Protein AF-A0AAJ5YSL4-F1 (afdb_monomer_lite)

Structure (mmCIF, N/CA/C/O backbone):
data_AF-A0AAJ5YSL4-F1
#
_entry.id   AF-A0AAJ5YSL4-F1
#
loop_
_atom_site.group_PDB
_atom_site.id
_atom_site.type_symbol
_atom_site.label_atom_id
_atom_site.label_alt_id
_atom_site.label_comp_id
_atom_site.label_asym_id
_atom_site.label_entity_id
_atom_site.label_seq_id
_atom_site.pdbx_PDB_ins_code
_atom_site.Cartn_x
_atom_site.Cartn_y
_atom_site.Cartn_z
_atom_site.occupancy
_atom_site.B_iso_or_equiv
_atom_site.auth_seq_id
_atom_site.auth_comp_id
_atom_site.auth_asym_id
_atom_site.auth_atom_id
_atom_site.pdbx_PDB_model_num
ATOM 1 N N . MET A 1 1 ? 0.938 30.109 5.049 1.00 45.69 1 MET A N 1
ATOM 2 C CA . MET A 1 1 ? 2.139 29.250 4.989 1.00 45.69 1 MET A CA 1
ATOM 3 C C . MET A 1 1 ? 1.711 27.927 4.391 1.00 45.69 1 MET A C 1
ATOM 5 O O . MET A 1 1 ? 0.760 27.352 4.906 1.00 45.69 1 MET A O 1
ATOM 9 N N . ALA A 1 2 ? 2.327 27.477 3.296 1.00 56.28 2 ALA A N 1
ATOM 10 C CA . ALA A 1 2 ? 2.166 26.084 2.891 1.00 56.28 2 ALA A CA 1
ATOM 11 C C . ALA A 1 2 ? 2.696 25.223 4.044 1.00 56.28 2 ALA A C 1
ATOM 13 O O . ALA A 1 2 ? 3.773 25.523 4.562 1.00 56.28 2 ALA A O 1
ATOM 14 N N . LEU A 1 3 ? 1.935 24.225 4.509 1.00 62.28 3 LEU A N 1
ATOM 15 C CA . LEU A 1 3 ? 2.536 23.241 5.414 1.00 62.28 3 LEU A CA 1
ATOM 16 C C . LEU A 1 3 ? 3.686 22.589 4.620 1.00 62.28 3 LEU A C 1
ATOM 18 O O . LEU A 1 3 ? 3.579 22.443 3.404 1.00 62.28 3 LEU A O 1
ATOM 22 N N . ASN A 1 4 ? 4.809 22.284 5.263 1.00 80.25 4 ASN A N 1
ATOM 23 C CA . ASN A 1 4 ? 5.924 21.584 4.608 1.00 80.25 4 ASN A CA 1
ATOM 24 C C . ASN A 1 4 ? 5.789 20.059 4.745 1.00 80.25 4 ASN A C 1
ATOM 26 O O . ASN A 1 4 ? 6.606 19.312 4.219 1.00 80.25 4 ASN A O 1
ATOM 30 N N . GLU A 1 5 ? 4.749 19.600 5.443 1.00 88.12 5 GLU A N 1
ATOM 31 C CA . GLU A 1 5 ? 4.553 18.215 5.855 1.00 88.12 5 GLU A CA 1
ATOM 32 C C . GLU A 1 5 ? 3.059 17.848 5.838 1.00 88.12 5 GLU A C 1
ATOM 34 O O . GLU A 1 5 ? 2.206 18.742 5.924 1.00 88.12 5 GLU A O 1
ATOM 39 N N . PRO A 1 6 ? 2.722 16.548 5.731 1.00 92.56 6 PRO A N 1
ATOM 40 C CA . PRO A 1 6 ? 1.350 16.069 5.843 1.00 92.56 6 PRO A CA 1
ATOM 41 C C . PRO A 1 6 ? 0.668 16.538 7.137 1.00 92.56 6 PRO A C 1
ATOM 43 O O . PRO A 1 6 ? 1.273 16.469 8.206 1.00 92.56 6 PRO A O 1
ATOM 46 N N . PRO A 1 7 ? -0.616 16.937 7.090 1.00 92.44 7 PRO A N 1
ATOM 47 C CA . PRO A 1 7 ? -1.281 17.596 8.217 1.00 92.44 7 PRO A CA 1
ATOM 48 C C . PRO A 1 7 ? -1.489 16.694 9.443 1.00 92.44 7 PRO A C 1
ATOM 50 O O . PRO A 1 7 ? -1.683 17.207 10.539 1.00 92.44 7 PRO A O 1
ATOM 53 N N . LEU A 1 8 ? -1.466 15.368 9.264 1.00 96.06 8 LEU A N 1
ATOM 54 C CA . LEU A 1 8 ? -1.629 14.376 10.335 1.00 96.06 8 LEU A CA 1
ATOM 55 C C . LEU A 1 8 ? -0.359 13.529 10.555 1.00 96.06 8 LEU A C 1
ATOM 57 O O . LEU A 1 8 ? -0.417 12.494 11.214 1.00 96.06 8 LEU A O 1
ATOM 61 N N . GLY A 1 9 ? 0.781 13.943 9.992 1.00 95.25 9 GLY A N 1
ATOM 62 C CA . GLY A 1 9 ? 2.037 13.197 10.067 1.00 95.25 9 GLY A CA 1
ATOM 63 C C . GLY A 1 9 ? 2.053 11.924 9.212 1.00 95.25 9 GLY A C 1
ATOM 64 O O . GLY A 1 9 ? 1.485 11.878 8.118 1.00 95.25 9 GLY A O 1
ATOM 65 N N . THR A 1 10 ? 2.756 10.897 9.693 1.00 96.44 10 THR A N 1
ATOM 66 C CA . THR A 1 10 ? 2.959 9.615 9.001 1.00 96.44 10 THR A CA 1
ATOM 67 C C . THR A 1 10 ? 2.840 8.454 9.978 1.00 96.44 10 THR A C 1
ATOM 69 O O . THR A 1 10 ? 3.234 8.584 11.136 1.00 96.44 10 THR A O 1
ATOM 72 N N . THR A 1 11 ? 2.372 7.299 9.513 1.00 98.06 11 THR A N 1
ATOM 73 C CA . THR A 1 11 ? 2.427 6.057 10.301 1.00 98.06 11 THR A CA 1
ATOM 74 C C . THR A 1 11 ? 3.795 5.369 10.187 1.00 98.06 11 THR A C 1
ATOM 76 O O . THR A 1 11 ? 4.580 5.689 9.289 1.00 98.06 11 THR A O 1
ATOM 79 N N . ASP A 1 12 ? 4.097 4.405 11.069 1.00 98.12 12 ASP A N 1
ATOM 80 C CA . ASP A 1 12 ? 5.250 3.522 10.852 1.00 98.12 12 ASP A CA 1
ATOM 81 C C . ASP A 1 12 ? 4.913 2.501 9.757 1.00 98.12 12 ASP A C 1
ATOM 83 O O . ASP A 1 12 ? 4.142 1.559 9.954 1.00 98.12 12 ASP A O 1
ATOM 87 N N . LEU A 1 13 ? 5.535 2.669 8.589 1.00 98.19 13 LEU A N 1
ATOM 88 C CA . LEU A 1 13 ? 5.327 1.792 7.439 1.00 98.19 13 LEU A CA 1
ATOM 89 C C . LEU A 1 13 ? 5.676 0.328 7.735 1.00 98.19 13 LEU A C 1
ATOM 91 O O . LEU A 1 13 ? 5.118 -0.570 7.113 1.00 98.19 13 LEU A O 1
ATOM 95 N N . LYS A 1 14 ? 6.540 0.044 8.714 1.00 97.94 14 LYS A N 1
ATOM 96 C CA . LYS A 1 14 ? 6.906 -1.332 9.088 1.00 97.94 14 LYS A CA 1
ATOM 97 C C . LYS A 1 14 ? 5.776 -2.087 9.783 1.00 97.94 14 LYS A C 1
ATOM 99 O O . LYS A 1 14 ? 5.851 -3.313 9.895 1.00 97.94 14 LYS A O 1
ATOM 104 N N . LEU A 1 15 ? 4.731 -1.393 10.229 1.00 98.56 15 LEU A N 1
ATOM 105 C CA . LEU A 1 15 ? 3.571 -1.981 10.899 1.00 98.56 15 LEU A CA 1
ATOM 106 C C . LEU A 1 15 ? 2.406 -2.284 9.946 1.00 98.56 15 LEU A C 1
ATOM 108 O O . LEU A 1 15 ? 1.456 -2.948 10.347 1.00 98.56 15 LEU A O 1
ATOM 112 N N . TRP A 1 16 ? 2.487 -1.891 8.674 1.00 98.56 16 TRP A N 1
ATOM 113 C CA . TRP A 1 16 ? 1.473 -2.238 7.675 1.00 98.56 16 TRP A CA 1
ATOM 114 C C . TRP A 1 16 ? 1.681 -3.640 7.085 1.00 98.56 16 TRP A C 1
ATOM 116 O O . TRP A 1 16 ? 2.819 -4.037 6.803 1.00 98.56 16 TRP A O 1
ATOM 126 N N . ARG A 1 17 ? 0.584 -4.380 6.881 1.00 98.25 17 ARG A N 1
ATOM 127 C CA . ARG A 1 17 ? 0.529 -5.672 6.173 1.00 98.25 17 ARG A CA 1
ATOM 128 C C . ARG A 1 17 ? -0.582 -5.701 5.141 1.00 98.25 17 ARG A C 1
ATOM 130 O O . ARG A 1 17 ? -1.722 -5.361 5.460 1.00 98.25 17 ARG A O 1
ATOM 137 N N . LEU A 1 18 ? -0.265 -6.181 3.951 1.00 97.69 18 LEU A N 1
ATOM 138 C CA . LEU A 1 18 ? -1.224 -6.568 2.939 1.00 97.69 18 LEU A CA 1
ATOM 139 C C . LEU A 1 18 ? -1.721 -7.980 3.254 1.00 97.69 18 LEU A C 1
ATOM 141 O O . LEU A 1 18 ? -0.977 -8.960 3.234 1.00 97.69 18 LEU A O 1
ATOM 145 N N . ARG A 1 19 ? -3.011 -8.091 3.554 1.00 97.31 19 ARG A N 1
ATOM 146 C CA . ARG A 1 19 ? -3.706 -9.372 3.596 1.00 97.31 19 ARG A CA 1
ATOM 147 C C . ARG A 1 19 ? -4.261 -9.670 2.214 1.00 97.31 19 ARG A C 1
ATOM 149 O O . ARG A 1 19 ? -5.077 -8.900 1.709 1.00 97.31 19 ARG A O 1
ATOM 156 N N . VAL A 1 20 ? -3.860 -10.815 1.676 1.00 97.19 20 VAL A N 1
ATOM 157 C CA . VAL A 1 20 ? -4.457 -11.427 0.490 1.00 97.19 20 VAL A CA 1
ATOM 158 C C . VAL A 1 20 ? -5.341 -12.590 0.938 1.00 97.19 20 VAL A C 1
ATOM 160 O O . VAL A 1 20 ? -4.875 -13.493 1.638 1.00 97.19 20 VAL A O 1
ATOM 163 N N . SER A 1 21 ? -6.631 -12.534 0.608 1.00 95.88 21 SER A N 1
ATOM 164 C CA . SER A 1 21 ? -7.623 -13.565 0.943 1.00 95.88 21 SER A CA 1
ATOM 165 C C . SER A 1 21 ? -8.668 -13.715 -0.161 1.00 95.88 21 SER A C 1
ATOM 167 O O . SER A 1 21 ? -8.669 -12.960 -1.124 1.00 95.88 21 SER A O 1
ATOM 169 N N . ASP A 1 22 ? -9.576 -14.683 -0.021 1.00 94.81 22 ASP A N 1
ATOM 170 C CA . ASP A 1 22 ? -10.809 -14.782 -0.819 1.00 94.81 22 ASP A CA 1
ATOM 171 C C . ASP A 1 22 ? -10.616 -14.741 -2.355 1.00 94.81 22 ASP A C 1
ATOM 173 O O . ASP A 1 22 ? -11.493 -14.269 -3.074 1.00 94.81 22 ASP A O 1
ATOM 177 N N . GLY A 1 23 ? -9.477 -15.232 -2.864 1.00 93.00 23 GLY A N 1
ATOM 178 C CA . GLY A 1 23 ? -9.168 -15.268 -4.300 1.00 93.00 23 GLY A CA 1
ATOM 179 C C . GLY A 1 23 ? -8.867 -13.892 -4.904 1.00 93.00 23 GLY A C 1
ATOM 180 O O . GLY A 1 23 ? -9.502 -13.503 -5.883 1.00 93.00 23 GLY A O 1
ATOM 181 N N . GLY A 1 24 ? -7.910 -13.158 -4.328 1.00 94.62 24 GLY A N 1
ATOM 182 C CA . GLY A 1 24 ? -7.451 -11.855 -4.825 1.00 94.62 24 GLY A CA 1
ATOM 183 C C . GLY A 1 24 ? -7.938 -10.626 -4.049 1.00 94.62 24 GLY A C 1
ATOM 184 O O . GLY A 1 24 ? -7.691 -9.499 -4.473 1.00 94.62 24 GLY A O 1
ATOM 185 N N . ARG A 1 25 ? -8.621 -10.785 -2.909 1.00 97.44 25 ARG A N 1
ATOM 186 C CA . ARG A 1 25 ? -9.025 -9.652 -2.062 1.00 97.44 25 ARG A CA 1
ATOM 187 C C . ARG A 1 25 ? -7.817 -9.055 -1.343 1.00 97.44 25 ARG A C 1
ATOM 189 O O . ARG A 1 25 ? -7.119 -9.763 -0.622 1.00 97.44 25 ARG A O 1
ATOM 196 N N . HIS A 1 26 ? -7.661 -7.734 -1.441 1.00 97.50 26 HIS A N 1
ATOM 197 C CA . HIS A 1 26 ? -6.632 -6.960 -0.737 1.00 97.50 26 HIS A CA 1
ATOM 198 C C . HIS A 1 26 ? -7.201 -6.149 0.415 1.00 97.50 26 HIS A C 1
ATOM 200 O O . HIS A 1 26 ? -8.125 -5.356 0.231 1.00 97.50 26 HIS A O 1
ATOM 206 N N . VAL A 1 27 ? -6.611 -6.297 1.600 1.00 97.25 27 VAL A N 1
ATOM 207 C CA . VAL A 1 27 ? -6.890 -5.424 2.745 1.00 97.25 27 VAL A CA 1
ATOM 208 C C . VAL A 1 27 ? -5.588 -5.074 3.453 1.00 97.25 27 VAL A C 1
ATOM 210 O O . VAL A 1 27 ? -4.835 -5.958 3.856 1.00 97.25 27 VAL A O 1
ATOM 213 N N . TRP A 1 28 ? -5.339 -3.780 3.641 1.00 97.88 28 TRP A N 1
ATOM 214 C CA . TRP A 1 28 ? -4.214 -3.297 4.435 1.00 97.88 28 TRP A CA 1
ATOM 215 C C . TRP A 1 28 ? -4.572 -3.252 5.923 1.00 97.88 28 TRP A C 1
ATOM 217 O O . TRP A 1 28 ? -5.577 -2.662 6.323 1.00 97.88 28 TRP A O 1
ATOM 227 N N . HIS A 1 29 ? -3.725 -3.852 6.752 1.00 98.06 29 HIS A N 1
ATOM 228 C CA . HIS A 1 29 ? -3.843 -3.862 8.206 1.00 98.06 29 HIS A CA 1
ATOM 229 C C . HIS A 1 29 ? -2.681 -3.095 8.829 1.00 98.06 29 HIS A C 1
ATOM 231 O O . HIS A 1 29 ? -1.531 -3.338 8.472 1.00 98.06 29 HIS A O 1
ATOM 237 N N . TYR A 1 30 ? -2.979 -2.212 9.780 1.00 98.50 30 TYR A N 1
ATOM 238 C CA . TYR A 1 30 ? -1.969 -1.599 10.636 1.00 98.50 30 TYR A CA 1
ATOM 239 C C . TYR A 1 30 ? -1.881 -2.396 11.935 1.00 98.50 30 TYR A C 1
ATOM 241 O O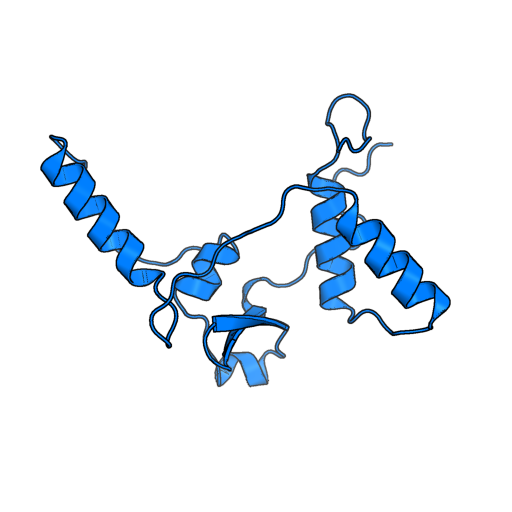 . TYR A 1 30 ? -2.872 -2.497 12.657 1.00 98.50 30 TYR A O 1
ATOM 249 N N . LEU A 1 31 ? -0.725 -3.001 12.184 1.00 98.44 31 LEU A N 1
ATOM 250 C CA . LEU A 1 31 ? -0.496 -3.916 13.295 1.00 98.44 31 LEU A CA 1
ATOM 251 C C . LEU A 1 31 ? 0.090 -3.199 14.512 1.00 98.44 31 LEU A C 1
ATOM 253 O O . LEU A 1 31 ? 0.827 -2.222 14.390 1.00 98.44 31 LEU A O 1
ATOM 257 N N . SER A 1 32 ? -0.167 -3.742 15.696 1.00 97.81 32 SER A N 1
ATOM 258 C CA . SER A 1 32 ? 0.669 -3.486 16.870 1.00 97.81 32 SER A CA 1
ATOM 259 C C . SER A 1 32 ? 2.063 -4.108 16.704 1.00 97.81 32 SER A C 1
ATOM 261 O O . SER A 1 32 ? 2.266 -5.019 15.898 1.00 97.81 32 SER A O 1
ATOM 263 N N . GLU A 1 33 ? 3.036 -3.671 17.506 1.00 96.44 33 GLU A N 1
ATOM 264 C CA . GLU A 1 33 ? 4.382 -4.267 17.505 1.00 96.44 33 GLU A CA 1
ATOM 265 C C . GLU A 1 33 ? 4.359 -5.768 17.837 1.00 96.44 33 GLU A C 1
ATOM 267 O O . GLU A 1 33 ? 5.097 -6.558 17.242 1.00 96.44 33 GLU A O 1
ATOM 272 N N . GLN A 1 34 ? 3.466 -6.183 18.742 1.00 97.25 34 GLN A N 1
ATOM 273 C CA . GLN A 1 34 ? 3.301 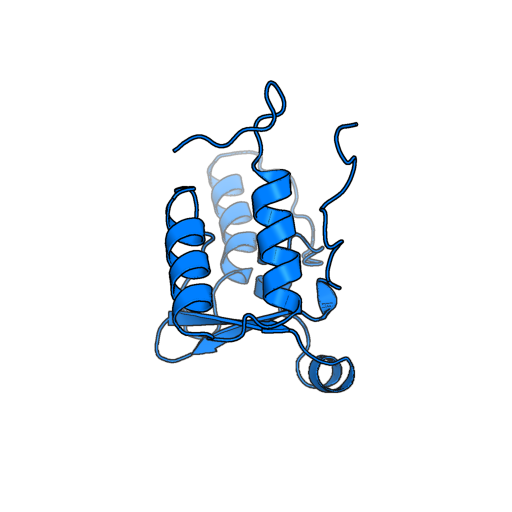-7.586 19.110 1.00 97.25 34 GLN A CA 1
ATOM 274 C C . GLN A 1 34 ? 2.791 -8.413 17.927 1.00 97.25 34 GLN A C 1
ATOM 276 O O . GLN A 1 34 ? 3.371 -9.449 17.605 1.00 97.25 34 GLN A O 1
ATOM 281 N N . GLU A 1 35 ? 1.753 -7.951 17.231 1.00 97.62 35 GLU A N 1
ATOM 282 C CA . GLU A 1 35 ? 1.244 -8.630 16.034 1.00 97.62 35 GLU A CA 1
ATOM 283 C C . GLU A 1 35 ? 2.300 -8.662 14.924 1.00 97.62 35 GLU A C 1
ATOM 285 O O . GLU A 1 35 ? 2.520 -9.711 14.316 1.00 97.62 35 GLU A O 1
ATOM 290 N N . ALA A 1 36 ? 3.016 -7.554 14.710 1.00 97.19 36 ALA A N 1
ATOM 291 C CA . ALA A 1 36 ? 4.077 -7.448 13.712 1.00 97.19 36 ALA A CA 1
ATOM 292 C C . ALA A 1 36 ? 5.235 -8.432 13.955 1.00 97.19 36 ALA A C 1
ATOM 294 O O . ALA A 1 36 ? 5.883 -8.842 12.989 1.00 97.19 36 ALA A O 1
ATOM 295 N N . SER A 1 37 ? 5.468 -8.846 15.208 1.00 96.12 37 SER A N 1
ATOM 296 C CA . SER A 1 37 ? 6.442 -9.893 15.548 1.00 96.12 37 SER A CA 1
ATOM 297 C C . SER A 1 37 ? 6.006 -11.289 15.084 1.00 96.12 37 SER A C 1
ATOM 299 O O . SER A 1 37 ? 6.843 -12.099 14.689 1.00 96.12 37 SER A O 1
ATOM 301 N N . THR A 1 38 ? 4.697 -11.556 15.076 1.00 97.69 38 THR A N 1
ATOM 302 C CA . THR A 1 38 ? 4.113 -12.841 14.647 1.00 97.69 38 THR A CA 1
ATOM 303 C C . THR A 1 38 ? 3.780 -12.879 13.156 1.00 97.69 38 THR A C 1
ATOM 305 O O . THR A 1 38 ? 3.713 -13.952 12.561 1.00 97.69 38 THR A O 1
ATOM 308 N N . TRP A 1 39 ? 3.611 -11.711 12.536 1.00 97.25 39 TRP A N 1
ATOM 309 C CA . TRP A 1 39 ? 3.339 -11.546 11.115 1.00 97.25 39 TRP A CA 1
ATOM 310 C C . TRP A 1 39 ? 4.375 -10.588 10.514 1.00 97.25 39 TRP A C 1
ATOM 312 O O . TRP A 1 39 ? 4.142 -9.379 10.462 1.00 97.25 39 TRP A O 1
ATOM 322 N N . PRO A 1 40 ? 5.550 -11.078 10.083 1.00 97.12 40 PRO A N 1
ATOM 323 C CA . PRO A 1 40 ? 6.598 -10.236 9.502 1.00 97.12 40 PRO A CA 1
ATOM 324 C C . PRO A 1 40 ? 6.214 -9.707 8.111 1.00 97.12 40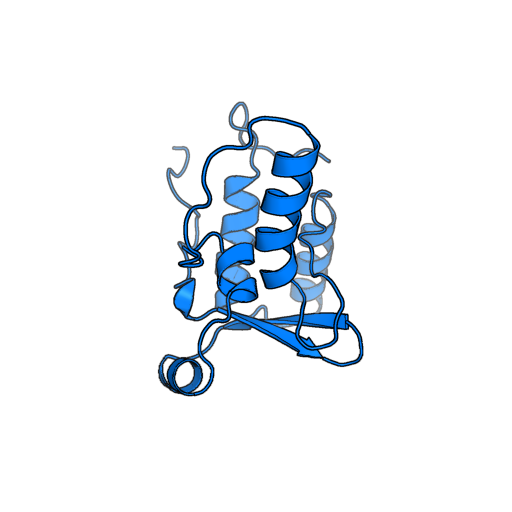 PRO A C 1
ATOM 326 O O . PRO A 1 40 ? 5.400 -10.313 7.418 1.00 97.12 40 PRO A O 1
ATOM 329 N N . GLN A 1 41 ? 6.817 -8.587 7.688 1.00 97.94 41 GLN A N 1
ATOM 330 C CA . GLN A 1 41 ? 6.615 -8.049 6.334 1.00 97.94 41 GLN A CA 1
ATOM 331 C C . GLN A 1 41 ? 7.221 -8.964 5.267 1.00 97.94 41 GLN A C 1
ATOM 333 O O . GLN A 1 41 ? 8.424 -9.258 5.292 1.00 97.94 41 GLN A O 1
ATOM 338 N N . SER A 1 42 ? 6.399 -9.315 4.287 1.00 97.25 42 SER A N 1
ATOM 339 C CA . SER A 1 42 ? 6.791 -9.934 3.027 1.00 97.25 42 SER A CA 1
ATOM 340 C C . SER A 1 42 ? 7.546 -8.953 2.113 1.00 97.25 42 SER A C 1
ATOM 342 O O . SER A 1 42 ? 7.712 -7.768 2.421 1.00 97.25 42 SER A O 1
ATOM 344 N N . ILE A 1 43 ? 8.049 -9.454 0.981 1.00 98.06 43 ILE A N 1
ATOM 345 C CA . ILE A 1 43 ? 8.632 -8.603 -0.070 1.00 98.06 43 ILE A CA 1
ATOM 346 C C . ILE A 1 43 ? 7.547 -7.731 -0.714 1.00 98.06 43 ILE A C 1
ATOM 348 O O . ILE A 1 43 ? 7.785 -6.547 -0.937 1.00 98.06 43 ILE A O 1
ATOM 352 N N . GLU A 1 44 ? 6.362 -8.297 -0.946 1.00 97.69 44 GLU A N 1
ATOM 353 C CA . GLU A 1 44 ? 5.196 -7.599 -1.492 1.00 97.69 44 GLU A CA 1
ATOM 354 C C . GLU A 1 44 ? 4.774 -6.419 -0.601 1.00 97.69 44 GLU A C 1
ATOM 356 O O . GLU A 1 44 ? 4.632 -5.305 -1.104 1.00 97.69 44 GLU A O 1
ATOM 361 N N . ASP A 1 45 ? 4.692 -6.622 0.723 1.00 97.88 45 ASP A N 1
ATOM 362 C CA . ASP A 1 45 ? 4.407 -5.547 1.688 1.00 97.88 45 ASP A CA 1
ATOM 363 C C . ASP A 1 45 ? 5.379 -4.379 1.507 1.00 97.88 45 ASP A C 1
ATOM 365 O O . ASP A 1 45 ? 4.985 -3.225 1.342 1.00 97.88 45 ASP A O 1
ATOM 369 N N . LYS A 1 46 ? 6.678 -4.690 1.525 1.00 98.50 46 LYS A N 1
ATOM 370 C CA . LYS A 1 46 ? 7.741 -3.686 1.449 1.00 98.50 46 LYS A CA 1
ATOM 371 C C . LYS A 1 46 ? 7.713 -2.950 0.121 1.00 98.50 46 LYS A C 1
ATOM 373 O O . LYS A 1 46 ? 7.847 -1.732 0.122 1.00 98.50 46 LYS A O 1
ATOM 378 N N . TYR A 1 47 ? 7.512 -3.669 -0.981 1.00 98.19 47 TYR A N 1
ATOM 379 C CA . TYR A 1 47 ? 7.445 -3.083 -2.313 1.00 98.19 47 TYR A CA 1
ATOM 380 C C . TYR A 1 47 ? 6.330 -2.035 -2.406 1.00 98.19 47 TYR A C 1
ATOM 382 O O . TYR A 1 47 ? 6.602 -0.889 -2.764 1.00 98.19 47 TYR A O 1
ATOM 390 N N . TRP A 1 48 ? 5.105 -2.387 -2.003 1.00 97.44 48 TRP A N 1
ATOM 391 C CA . TRP A 1 48 ? 3.959 -1.473 -2.077 1.00 97.44 48 TRP A CA 1
ATOM 392 C C . TRP A 1 48 ? 4.022 -0.314 -1.080 1.00 97.44 48 TRP A C 1
ATOM 394 O O . TRP A 1 48 ? 3.426 0.734 -1.318 1.00 97.44 48 TRP A O 1
ATOM 404 N N . LEU A 1 49 ? 4.784 -0.461 0.004 1.00 97.62 49 LEU A N 1
ATOM 405 C CA . LEU A 1 49 ? 5.033 0.602 0.981 1.00 97.62 49 LEU A CA 1
ATOM 406 C C . LEU A 1 49 ? 6.253 1.474 0.637 1.00 97.62 49 LEU A C 1
ATOM 408 O O . LEU A 1 49 ? 6.563 2.402 1.385 1.00 97.62 49 LEU A O 1
ATOM 412 N N . GLY A 1 50 ? 6.967 1.187 -0.457 1.00 97.12 50 GLY A N 1
ATOM 413 C CA . GLY A 1 50 ? 8.194 1.899 -0.829 1.00 97.12 50 GLY A CA 1
ATOM 414 C C . GLY A 1 50 ? 9.372 1.650 0.123 1.00 97.12 50 GLY A C 1
ATOM 415 O O . GLY A 1 50 ? 10.274 2.479 0.229 1.00 97.12 50 GLY A O 1
ATOM 416 N N . LEU A 1 51 ? 9.361 0.527 0.842 1.00 98.19 51 LEU A N 1
ATOM 417 C CA . LEU A 1 51 ? 10.437 0.087 1.727 1.00 98.19 51 LEU A CA 1
ATOM 418 C C . LEU A 1 51 ? 11.470 -0.755 0.965 1.00 98.19 51 LEU A C 1
ATOM 420 O O . LEU A 1 51 ? 11.177 -1.370 -0.060 1.00 98.19 51 LEU A O 1
ATOM 424 N N . ASP A 1 52 ? 12.688 -0.835 1.503 1.00 97.06 52 ASP A N 1
ATOM 425 C CA . ASP A 1 52 ? 13.736 -1.690 0.940 1.00 97.06 52 ASP A CA 1
ATOM 426 C C . ASP A 1 52 ? 13.338 -3.175 1.012 1.00 97.06 52 ASP A C 1
ATOM 428 O O . ASP A 1 52 ? 13.234 -3.768 2.092 1.00 97.06 52 ASP A O 1
ATOM 432 N N . VAL A 1 53 ? 13.145 -3.785 -0.159 1.00 97.00 53 VAL A N 1
ATOM 433 C CA . VAL A 1 53 ? 12.787 -5.200 -0.326 1.00 97.00 53 VAL A CA 1
ATOM 434 C C . VAL A 1 53 ? 13.942 -6.159 -0.022 1.00 97.00 53 VAL A C 1
ATOM 436 O O . VAL A 1 53 ? 13.703 -7.353 0.148 1.00 97.00 53 VAL A O 1
ATOM 439 N N . LYS A 1 54 ? 15.184 -5.660 0.087 1.00 95.19 54 LYS A N 1
ATOM 440 C CA . LYS A 1 54 ? 16.407 -6.435 0.372 1.00 95.19 54 LYS A CA 1
ATOM 441 C C . LYS A 1 54 ? 16.689 -7.570 -0.620 1.00 95.19 54 LYS A C 1
ATOM 443 O O . LYS A 1 54 ? 17.317 -8.567 -0.265 1.00 95.19 54 LYS A O 1
ATOM 448 N N . LEU A 1 55 ? 16.239 -7.420 -1.863 1.00 95.56 55 LEU A N 1
ATOM 449 C CA . LEU A 1 55 ? 16.582 -8.336 -2.947 1.00 95.56 55 LEU A CA 1
ATOM 450 C C . LEU A 1 55 ? 17.986 -8.026 -3.495 1.00 95.56 55 LEU A C 1
ATOM 452 O O . LEU A 1 55 ? 18.397 -6.861 -3.518 1.00 95.56 55 LEU A O 1
ATOM 456 N N . PRO A 1 56 ? 18.743 -9.043 -3.944 1.00 94.31 56 PRO A N 1
ATOM 457 C CA . PRO A 1 56 ? 20.066 -8.834 -4.513 1.00 94.31 56 PRO A CA 1
ATOM 458 C C . PRO A 1 56 ? 19.982 -8.008 -5.800 1.00 94.31 56 PRO A C 1
ATOM 460 O O . PRO A 1 56 ? 19.121 -8.228 -6.651 1.00 94.31 56 PRO A O 1
ATOM 463 N N . LYS A 1 57 ? 20.918 -7.070 -5.969 1.00 92.75 57 LYS A N 1
ATOM 464 C CA . LYS A 1 57 ? 21.044 -6.312 -7.217 1.00 92.75 57 LYS A CA 1
ATOM 465 C C . LYS A 1 57 ? 21.598 -7.224 -8.309 1.00 92.75 57 LYS A C 1
ATOM 467 O O . LYS A 1 57 ? 22.685 -7.780 -8.161 1.00 92.75 57 LYS A O 1
ATOM 472 N N . LEU A 1 58 ? 20.859 -7.356 -9.404 1.00 93.06 58 LEU A N 1
ATOM 473 C CA . LEU A 1 58 ? 21.310 -8.078 -10.590 1.00 93.06 58 LEU A CA 1
ATOM 474 C C . LEU A 1 58 ? 22.233 -7.190 -11.437 1.00 93.06 58 LEU A C 1
ATOM 476 O O . LEU A 1 58 ? 22.133 -5.962 -11.410 1.00 93.06 58 LEU A O 1
ATOM 480 N N . ALA A 1 59 ? 23.143 -7.816 -12.186 1.00 94.56 59 ALA A N 1
ATOM 481 C CA . ALA A 1 59 ? 24.011 -7.100 -13.116 1.00 94.56 59 ALA A CA 1
ATOM 482 C C . ALA A 1 59 ? 23.178 -6.375 -14.196 1.00 94.56 59 ALA A C 1
ATOM 484 O O . ALA A 1 59 ? 22.1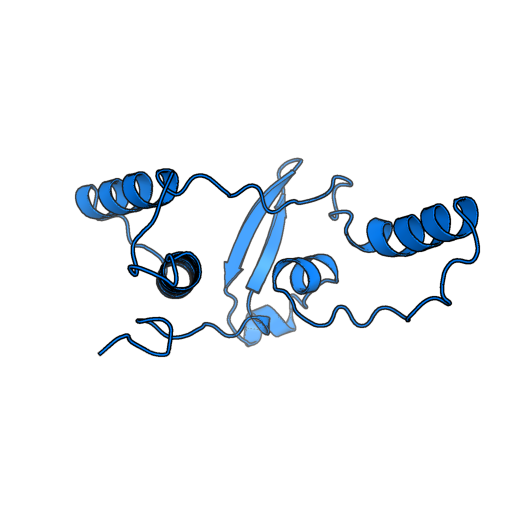28 -6.892 -14.587 1.00 94.56 59 ALA A O 1
ATOM 485 N N . PRO A 1 60 ? 23.631 -5.215 -14.710 1.00 95.94 60 PRO A N 1
ATOM 486 C CA . PRO A 1 60 ? 22.920 -4.492 -15.760 1.00 95.94 60 PRO A CA 1
ATOM 487 C C . PRO A 1 60 ? 22.668 -5.349 -17.005 1.00 95.94 60 PRO A C 1
ATOM 489 O O . PRO A 1 60 ? 23.531 -6.116 -17.439 1.00 95.94 60 PRO A O 1
ATOM 492 N N . ALA A 1 61 ? 21.485 -5.191 -17.599 1.00 97.56 61 ALA A N 1
ATOM 493 C CA . ALA A 1 61 ? 21.134 -5.868 -18.839 1.00 97.56 61 ALA A CA 1
ATOM 494 C C . ALA A 1 61 ? 22.007 -5.375 -20.002 1.00 97.56 61 ALA A C 1
ATOM 496 O O . ALA A 1 61 ? 22.245 -4.176 -20.141 1.00 97.56 61 ALA A O 1
ATOM 497 N N . ARG A 1 62 ? 22.448 -6.293 -20.869 1.00 98.06 62 ARG A N 1
ATOM 498 C CA . ARG A 1 62 ? 23.255 -5.966 -22.062 1.00 98.06 62 ARG A CA 1
ATOM 499 C C . ARG A 1 62 ? 22.450 -5.998 -23.359 1.00 98.06 62 ARG A C 1
ATOM 501 O O . ARG A 1 62 ? 22.899 -5.492 -24.379 1.00 98.06 62 ARG A O 1
ATOM 508 N N . ASN A 1 63 ? 21.287 -6.640 -23.334 1.00 98.25 63 ASN A N 1
ATOM 509 C CA . ASN A 1 63 ? 20.385 -6.807 -24.468 1.00 98.25 63 ASN A CA 1
ATOM 510 C C . ASN A 1 63 ? 18.945 -7.014 -23.963 1.00 98.25 63 ASN A C 1
ATOM 512 O O . ASN A 1 63 ? 18.709 -7.137 -22.758 1.00 98.25 63 ASN A O 1
ATOM 516 N N . ALA A 1 64 ? 17.983 -7.069 -24.886 1.00 98.50 64 ALA A N 1
ATOM 517 C CA . ALA A 1 64 ? 16.565 -7.210 -24.555 1.00 98.50 64 ALA A CA 1
ATOM 518 C C . ALA A 1 64 ? 16.235 -8.515 -23.804 1.00 98.50 64 ALA A C 1
ATOM 520 O O . ALA A 1 64 ? 15.422 -8.502 -22.882 1.00 98.50 64 ALA A O 1
ATOM 521 N N . SER A 1 65 ? 16.892 -9.630 -24.144 1.00 98.25 65 SER A N 1
ATOM 522 C CA . SER A 1 65 ? 16.671 -10.917 -23.469 1.00 98.25 65 SER A CA 1
ATOM 523 C C . SER A 1 65 ? 17.177 -10.896 -22.025 1.00 98.25 65 SER A C 1
ATOM 525 O O . SER A 1 65 ? 16.510 -11.417 -21.131 1.00 98.25 65 SER A O 1
ATOM 527 N N . ASP A 1 66 ? 18.338 -10.280 -21.783 1.00 98.00 66 ASP A N 1
ATOM 528 C CA . ASP A 1 66 ? 18.868 -10.064 -20.435 1.00 98.00 66 ASP A CA 1
ATOM 529 C C . ASP A 1 66 ? 17.898 -9.197 -19.619 1.00 98.00 66 ASP A C 1
ATOM 531 O O . ASP A 1 66 ? 17.589 -9.542 -18.480 1.00 98.00 66 ASP A O 1
ATOM 535 N N . ALA A 1 67 ? 17.372 -8.117 -20.208 1.00 98.19 67 ALA A N 1
ATOM 536 C CA . ALA A 1 67 ? 16.421 -7.223 -19.548 1.00 98.19 67 ALA A CA 1
ATOM 537 C C . ALA A 1 67 ? 15.120 -7.942 -19.161 1.00 98.19 67 ALA A C 1
ATOM 539 O O . ALA A 1 67 ? 14.676 -7.814 -18.021 1.00 98.19 67 ALA A O 1
ATOM 540 N N . ALA A 1 68 ? 14.550 -8.746 -20.064 1.00 98.25 68 ALA A N 1
ATOM 541 C CA . ALA A 1 68 ? 13.356 -9.541 -19.784 1.00 98.25 68 ALA A CA 1
ATOM 542 C C . ALA A 1 68 ? 13.589 -10.540 -18.639 1.00 98.25 68 ALA A C 1
ATOM 544 O O . ALA A 1 68 ? 12.775 -10.631 -17.721 1.00 98.25 68 ALA A O 1
ATOM 545 N N . ARG A 1 69 ? 14.731 -11.242 -18.644 1.00 97.62 69 ARG A N 1
ATOM 546 C CA . ARG A 1 69 ? 15.088 -12.190 -17.580 1.00 97.62 69 ARG A CA 1
ATOM 547 C C . ARG A 1 69 ? 15.287 -11.484 -16.240 1.00 97.62 69 ARG A C 1
ATOM 549 O O . ARG A 1 69 ? 14.753 -11.939 -15.242 1.00 97.62 69 ARG A O 1
ATOM 556 N N . ILE A 1 70 ? 16.025 -10.375 -16.213 1.00 97.88 70 ILE A N 1
ATOM 557 C CA . ILE A 1 70 ? 16.261 -9.578 -14.997 1.00 97.88 70 ILE A CA 1
ATOM 558 C C . ILE A 1 70 ? 14.942 -9.034 -14.439 1.00 97.88 70 ILE A C 1
ATOM 560 O O . ILE A 1 70 ? 14.703 -9.122 -13.236 1.00 97.88 70 ILE A O 1
ATOM 564 N N . GLY A 1 71 ? 14.076 -8.512 -15.311 1.00 97.12 71 GLY A N 1
ATOM 565 C CA . GLY A 1 71 ? 12.754 -8.019 -14.938 1.00 97.12 71 GLY A CA 1
ATOM 566 C C . GLY A 1 71 ? 11.886 -9.114 -14.326 1.00 97.12 71 GLY A C 1
ATOM 567 O O . GLY A 1 71 ? 11.347 -8.916 -13.243 1.00 97.12 71 GLY A O 1
ATOM 568 N N . LEU A 1 72 ? 11.806 -10.286 -14.962 1.00 97.19 72 LEU A N 1
ATOM 569 C CA . LEU A 1 72 ? 11.042 -11.424 -14.444 1.00 97.19 72 LEU A CA 1
ATOM 570 C C . LEU A 1 72 ? 11.611 -11.957 -13.122 1.00 97.19 72 LEU A C 1
ATOM 572 O O . LEU A 1 72 ? 10.845 -12.273 -12.213 1.00 97.19 72 LEU A O 1
ATOM 576 N N . GLU A 1 73 ? 12.940 -12.027 -13.000 1.00 97.25 73 GLU A N 1
ATOM 577 C CA . GLU A 1 73 ? 13.610 -12.453 -11.769 1.00 97.25 73 GLU A CA 1
ATOM 578 C C . GLU A 1 73 ? 13.253 -11.555 -10.584 1.00 97.25 73 GLU A C 1
ATOM 580 O O . GLU A 1 73 ? 13.084 -12.064 -9.483 1.00 97.25 73 GLU A O 1
ATOM 585 N N . PHE A 1 74 ? 13.079 -10.249 -10.802 1.00 97.31 74 PHE A N 1
ATOM 586 C CA . PHE A 1 74 ? 12.542 -9.350 -9.783 1.00 97.31 74 PHE A CA 1
ATOM 587 C C . PHE A 1 74 ? 11.028 -9.526 -9.606 1.00 97.31 74 PHE A C 1
ATOM 589 O O . PHE A 1 74 ? 10.550 -9.723 -8.490 1.00 97.31 74 PHE A O 1
ATOM 596 N N . TYR A 1 75 ? 10.268 -9.466 -10.702 1.00 97.38 75 TYR A N 1
ATOM 597 C CA . TYR A 1 75 ? 8.811 -9.361 -10.673 1.00 97.38 75 TYR A CA 1
ATOM 598 C C . TY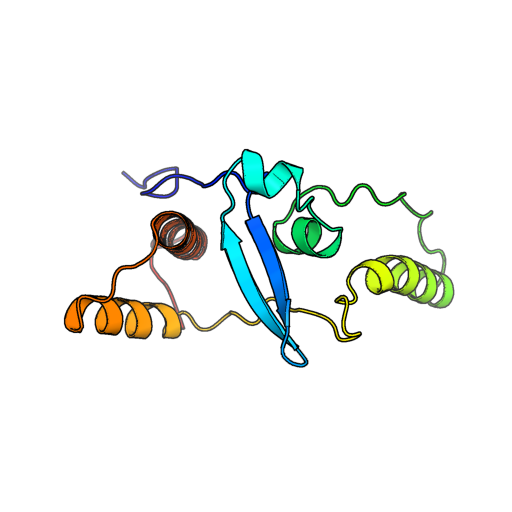R A 1 75 ? 8.143 -10.579 -10.033 1.00 97.38 75 TYR A C 1
ATOM 600 O O . TYR A 1 75 ? 7.168 -10.416 -9.310 1.00 97.38 75 TYR A O 1
ATOM 608 N N . LYS A 1 76 ? 8.708 -11.787 -10.185 1.00 97.00 76 LYS A N 1
ATOM 609 C CA . LYS A 1 76 ? 8.193 -13.004 -9.529 1.00 97.00 76 LYS A CA 1
ATOM 610 C C . LYS A 1 76 ? 8.135 -12.908 -7.998 1.00 97.00 76 LYS A C 1
ATOM 612 O O . LYS A 1 76 ? 7.349 -13.615 -7.384 1.00 97.00 76 LYS A O 1
ATOM 617 N N . HIS A 1 77 ? 8.942 -12.044 -7.374 1.00 97.62 77 HIS A N 1
ATOM 618 C CA . HIS A 1 77 ? 8.901 -11.819 -5.925 1.00 97.62 77 HIS A CA 1
ATOM 619 C C . HIS A 1 77 ? 7.697 -10.983 -5.466 1.00 97.62 77 HIS A C 1
ATOM 621 O O . HIS A 1 77 ? 7.465 -10.882 -4.263 1.00 97.62 77 HIS A O 1
ATOM 627 N N . LEU A 1 78 ? 6.963 -10.376 -6.402 1.00 97.69 78 LEU A N 1
ATOM 628 C CA . LEU A 1 78 ? 5.763 -9.577 -6.147 1.00 97.69 78 LEU A CA 1
ATOM 629 C C . LEU A 1 78 ? 4.464 -10.368 -6.350 1.00 97.69 78 LEU A C 1
ATOM 631 O O . LEU A 1 78 ? 3.387 -9.790 -6.247 1.00 97.69 78 LEU A O 1
ATOM 635 N N . GLN A 1 79 ? 4.553 -11.661 -6.675 1.00 97.69 79 GLN A N 1
ATOM 636 C CA . GLN A 1 79 ? 3.379 -12.520 -6.770 1.00 97.69 79 GLN A CA 1
ATOM 637 C C . GLN A 1 79 ? 2.797 -12.737 -5.368 1.00 97.69 79 GLN A C 1
ATOM 639 O O . GLN A 1 79 ? 3.511 -13.161 -4.454 1.00 97.69 79 GLN A O 1
ATOM 644 N N . SER A 1 80 ? 1.505 -12.463 -5.212 1.00 97.62 80 SER A N 1
ATOM 645 C CA . SER A 1 80 ? 0.773 -12.700 -3.975 1.00 97.62 80 SER A CA 1
ATOM 646 C C . SER A 1 80 ? 0.702 -14.198 -3.655 1.00 97.62 80 SER A C 1
ATOM 648 O O . SER A 1 80 ? 0.873 -15.058 -4.522 1.00 97.62 80 SER A O 1
ATOM 650 N N . ASN A 1 81 ? 0.418 -14.532 -2.395 1.00 95.50 81 ASN A N 1
ATOM 651 C CA . ASN A 1 81 ? 0.426 -15.920 -1.909 1.00 95.50 81 ASN A CA 1
ATOM 652 C C . ASN A 1 81 ? -0.588 -16.863 -2.597 1.00 95.50 81 ASN A C 1
ATOM 654 O O . ASN A 1 81 ? -0.396 -18.077 -2.567 1.00 95.50 81 ASN A O 1
ATOM 658 N N . ASP A 1 82 ? -1.637 -16.327 -3.215 1.00 96.31 82 ASP A N 1
ATOM 659 C CA . ASP A 1 82 ? -2.655 -17.049 -3.985 1.00 96.31 82 ASP A CA 1
ATOM 660 C C . ASP A 1 82 ? -2.388 -17.026 -5.507 1.00 96.31 82 ASP A C 1
ATOM 662 O O . ASP A 1 82 ? -3.179 -17.554 -6.287 1.00 96.31 82 ASP A O 1
ATOM 666 N N . GLY A 1 83 ? -1.257 -16.457 -5.939 1.00 97.00 83 GLY A N 1
ATOM 667 C CA . GLY A 1 83 ? -0.738 -16.552 -7.302 1.00 97.00 83 GLY A CA 1
ATOM 668 C C . GLY A 1 83 ? -1.057 -15.378 -8.230 1.00 97.00 83 GLY A C 1
ATOM 669 O O . GLY A 1 83 ? -0.530 -15.348 -9.345 1.00 97.00 83 GLY A O 1
ATOM 670 N N . HIS A 1 84 ? -1.872 -14.405 -7.818 1.00 97.50 84 HIS A N 1
ATOM 671 C CA . HIS A 1 84 ? -2.084 -13.190 -8.614 1.00 97.50 84 HIS A CA 1
ATOM 672 C C . HIS A 1 84 ? -0.996 -12.131 -8.332 1.00 97.50 84 HIS A C 1
ATOM 674 O O . HIS A 1 84 ? -0.071 -12.364 -7.556 1.00 97.50 84 HIS A O 1
ATOM 680 N N . PHE A 1 85 ? -1.076 -10.974 -8.993 1.00 97.38 85 PHE A N 1
ATOM 681 C CA . PHE A 1 85 ? -0.185 -9.837 -8.750 1.00 97.38 85 PHE A CA 1
ATOM 682 C C . PHE A 1 85 ? -0.998 -8.641 -8.263 1.00 97.38 85 PHE A C 1
ATOM 684 O O . PHE A 1 85 ? -1.900 -8.184 -8.970 1.00 97.38 85 PHE A O 1
ATOM 691 N N . ALA A 1 86 ? -0.675 -8.135 -7.073 1.00 95.62 86 ALA A N 1
ATOM 692 C CA . ALA A 1 86 ? -1.279 -6.917 -6.553 1.00 95.62 86 ALA A CA 1
ATOM 693 C C . ALA A 1 86 ? -0.879 -5.678 -7.376 1.00 95.62 86 ALA A C 1
ATOM 695 O O . ALA A 1 86 ? 0.065 -5.708 -8.169 1.00 95.62 86 ALA A O 1
ATOM 696 N N . GLY A 1 87 ? -1.610 -4.577 -7.192 1.00 92.81 87 GLY A N 1
ATOM 697 C CA . GLY A 1 87 ? -1.385 -3.329 -7.918 1.00 92.81 87 GLY A CA 1
ATOM 698 C C . GLY A 1 87 ? -1.889 -2.108 -7.155 1.00 92.81 87 GLY A C 1
ATOM 699 O O . GLY A 1 87 ? -2.969 -2.146 -6.568 1.00 92.81 87 GLY A O 1
ATOM 700 N N . GLU A 1 88 ? -1.143 -1.000 -7.204 1.00 94.31 88 GLU A N 1
ATOM 701 C CA . GLU A 1 88 ? -1.739 0.317 -6.960 1.00 94.31 88 GLU A CA 1
ATOM 702 C C . GLU A 1 88 ? -2.650 0.621 -8.149 1.00 94.31 88 GLU A C 1
ATOM 704 O O . GLU A 1 88 ? -2.210 0.652 -9.299 1.00 94.31 88 GLU A O 1
ATOM 709 N N . TYR A 1 89 ? -3.942 0.747 -7.858 1.00 95.56 89 TYR A N 1
ATOM 710 C CA . TYR A 1 89 ? -4.976 1.011 -8.853 1.00 95.56 89 TYR A CA 1
ATOM 711 C C . TYR A 1 89 ? -5.735 2.292 -8.501 1.00 95.56 89 TYR A C 1
ATOM 713 O O . TYR A 1 89 ? -6.966 2.339 -8.464 1.00 95.56 89 TYR A O 1
ATOM 721 N N . GLY A 1 90 ? -4.967 3.320 -8.142 1.00 92.56 90 GLY A N 1
ATOM 722 C CA . GLY A 1 90 ? -5.466 4.656 -7.872 1.00 92.56 90 GLY A CA 1
ATOM 723 C C . GLY A 1 90 ? -5.544 5.498 -9.144 1.00 92.56 90 GLY A C 1
ATOM 724 O O . GLY A 1 90 ? -5.612 4.998 -10.265 1.00 92.56 90 GLY A O 1
ATOM 725 N N . GLY A 1 91 ? -5.532 6.817 -8.963 1.00 93.31 91 GLY A N 1
ATOM 726 C CA . GLY A 1 91 ? -5.565 7.787 -10.057 1.00 93.31 91 GLY A CA 1
ATOM 727 C C . GLY A 1 91 ? -6.673 8.812 -9.853 1.00 93.31 91 GLY A C 1
ATOM 728 O O . GLY A 1 91 ? -6.341 9.960 -9.570 1.00 93.31 91 GLY A O 1
ATOM 729 N N . PRO A 1 92 ? -7.956 8.410 -9.918 1.00 95.62 92 PRO A N 1
ATOM 730 C CA . PRO A 1 92 ? -9.073 9.338 -9.791 1.00 95.62 92 PRO A CA 1
ATOM 731 C C . PRO A 1 92 ? -9.143 10.001 -8.410 1.00 95.62 92 PRO A C 1
ATOM 733 O O . PRO A 1 92 ? -9.330 9.329 -7.389 1.00 95.62 92 PRO A O 1
ATOM 736 N N . MET A 1 93 ? -9.079 11.332 -8.364 1.00 95.88 93 MET A N 1
ATOM 737 C CA . MET A 1 93 ? -9.083 12.081 -7.097 1.00 95.88 93 MET A CA 1
ATOM 738 C C . MET A 1 93 ? -10.488 12.320 -6.520 1.00 95.88 93 MET A C 1
ATOM 740 O O . MET A 1 93 ? -10.627 12.865 -5.425 1.00 95.88 93 MET A O 1
ATOM 744 N N . PHE A 1 94 ? -11.540 11.868 -7.209 1.00 94.62 94 PHE A N 1
ATOM 745 C CA . PHE A 1 94 ? -12.939 12.036 -6.798 1.00 94.62 94 PHE A CA 1
ATOM 746 C C . PHE A 1 94 ? -13.536 10.841 -6.029 1.00 94.62 94 PHE A C 1
ATOM 748 O O . PHE A 1 94 ? -14.657 10.939 -5.532 1.00 94.62 94 PHE A O 1
ATOM 755 N N . LEU A 1 95 ? -12.803 9.732 -5.869 1.00 97.44 95 LEU A N 1
ATOM 756 C CA . LEU A 1 95 ? -13.289 8.553 -5.131 1.00 97.44 95 LEU A CA 1
ATOM 757 C C . LEU A 1 95 ? -13.231 8.746 -3.606 1.00 97.44 95 LEU A C 1
ATOM 759 O O . LEU A 1 95 ? -14.227 8.545 -2.908 1.00 97.44 95 LEU A O 1
ATOM 763 N N . LEU A 1 96 ? -12.076 9.178 -3.082 1.00 97.25 96 LEU A N 1
ATOM 764 C CA . LEU A 1 96 ? -11.876 9.409 -1.645 1.00 97.25 96 LEU A CA 1
ATOM 765 C C . LEU A 1 96 ? -12.845 10.450 -1.053 1.00 97.25 96 LEU A C 1
ATOM 767 O O . LEU A 1 96 ? -13.388 10.176 0.019 1.00 97.25 96 LEU A O 1
ATOM 771 N N . PRO A 1 97 ? -13.124 11.598 -1.709 1.00 97.12 97 PRO A N 1
ATOM 772 C CA . PRO A 1 97 ? -14.112 12.552 -1.208 1.00 97.12 97 PRO A CA 1
ATOM 773 C C . PRO A 1 97 ? -15.488 11.924 -0.957 1.00 97.12 97 PRO A C 1
ATOM 775 O O . PRO A 1 97 ? -16.049 12.104 0.123 1.00 97.12 97 PRO A O 1
ATOM 778 N N . GLY A 1 98 ? -16.006 11.139 -1.910 1.00 97.69 98 GLY A N 1
ATOM 779 C CA . GLY A 1 98 ? -17.300 10.466 -1.769 1.00 97.69 98 GLY A CA 1
ATOM 780 C C . GLY A 1 98 ? -17.328 9.484 -0.596 1.00 97.69 98 GLY A C 1
ATOM 781 O O . GLY A 1 98 ? -18.261 9.509 0.209 1.00 97.69 98 GLY A O 1
ATOM 782 N N . LEU A 1 99 ? -16.271 8.678 -0.448 1.00 97.69 99 LEU A N 1
ATOM 783 C CA . LEU A 1 99 ? -16.120 7.750 0.675 1.00 97.69 99 LEU A CA 1
ATOM 784 C C . LEU A 1 99 ? -16.116 8.485 2.025 1.00 97.69 99 LEU A C 1
ATOM 786 O O . LEU A 1 99 ? -16.875 8.124 2.922 1.00 97.69 99 LEU A O 1
ATOM 790 N N . ILE A 1 100 ? -15.300 9.533 2.168 1.00 97.50 100 ILE A N 1
ATOM 791 C CA . ILE A 1 100 ? -15.142 10.273 3.431 1.00 97.50 100 ILE A CA 1
ATOM 792 C C . ILE A 1 100 ? -16.443 10.981 3.822 1.00 97.50 100 ILE A C 1
ATOM 794 O O . ILE A 1 100 ? -16.848 10.911 4.984 1.00 97.50 100 ILE A O 1
ATOM 798 N N . ILE A 1 101 ? -17.128 11.621 2.868 1.00 98.12 101 ILE A N 1
ATOM 799 C CA . ILE A 1 101 ? -18.426 12.268 3.113 1.00 98.12 101 ILE A CA 1
ATOM 800 C C . ILE A 1 101 ? -19.464 11.230 3.559 1.00 98.12 101 ILE A C 1
ATOM 802 O O . ILE A 1 101 ? -20.182 11.465 4.531 1.00 98.12 101 ILE A O 1
ATOM 806 N N . GLY A 1 102 ? -19.515 10.066 2.903 1.00 98.31 102 GLY A N 1
ATOM 807 C CA . GLY A 1 102 ? -20.408 8.973 3.287 1.00 98.31 102 GLY A CA 1
ATOM 808 C C . GLY A 1 102 ? -20.125 8.447 4.697 1.00 98.31 102 GLY A C 1
ATOM 809 O O . GLY A 1 102 ? -21.051 8.285 5.495 1.00 98.31 102 GLY A O 1
ATOM 810 N N . MET A 1 103 ? -18.853 8.243 5.047 1.00 97.94 103 MET A N 1
ATOM 811 C CA . MET A 1 103 ? -18.452 7.824 6.396 1.00 97.94 103 MET A CA 1
ATOM 812 C C . MET A 1 103 ? -18.826 8.870 7.450 1.00 97.94 103 MET A C 1
ATOM 814 O O . MET A 1 103 ? -19.372 8.516 8.492 1.00 97.94 103 MET A O 1
ATOM 818 N N . TYR A 1 104 ? -18.620 10.157 7.160 1.00 97.44 104 TYR A N 1
ATOM 819 C CA . TYR A 1 104 ? -19.027 11.251 8.041 1.00 97.44 104 TYR A CA 1
ATOM 820 C C . TYR A 1 104 ? -20.545 11.273 8.269 1.00 97.44 104 TYR A C 1
ATOM 822 O O . TYR A 1 104 ? -20.998 11.245 9.414 1.00 97.44 104 TYR A O 1
ATOM 830 N N . ALA A 1 105 ? -21.338 11.259 7.193 1.00 98.56 105 ALA A N 1
ATOM 831 C CA . ALA A 1 105 ? -22.798 11.313 7.268 1.00 98.56 105 ALA A CA 1
ATOM 832 C C . ALA A 1 105 ? -23.395 10.118 8.033 1.00 98.56 105 ALA A C 1
ATOM 834 O O . ALA A 1 105 ? -24.363 10.269 8.777 1.00 98.56 105 ALA A O 1
ATOM 835 N N . THR A 1 106 ? -22.791 8.937 7.885 1.00 98.50 106 THR A N 1
ATOM 836 C CA . THR A 1 106 ? -23.219 7.698 8.556 1.00 98.50 106 THR A CA 1
ATOM 837 C C . THR A 1 106 ? -22.611 7.504 9.944 1.00 98.50 106 THR A C 1
ATOM 839 O O . THR A 1 106 ? -22.941 6.529 10.614 1.00 98.50 106 THR A O 1
ATOM 842 N N . LYS A 1 107 ? -21.737 8.415 10.398 1.00 97.88 107 LYS A N 1
ATOM 843 C CA . LYS A 1 107 ? -20.943 8.273 11.632 1.00 97.88 107 LYS A CA 1
ATOM 844 C C . LYS A 1 107 ? -20.094 6.993 11.654 1.00 97.88 107 LYS A C 1
ATOM 846 O O . LYS A 1 107 ? -19.775 6.477 12.725 1.00 97.88 107 LYS A O 1
ATOM 851 N N . THR A 1 108 ? -19.717 6.486 10.482 1.00 98.19 108 THR A N 1
ATOM 852 C CA . THR A 1 108 ? -18.806 5.347 10.364 1.00 98.19 108 THR A CA 1
ATOM 853 C C . THR A 1 108 ? -17.397 5.808 10.745 1.00 98.19 108 THR A C 1
ATOM 855 O O . THR A 1 108 ? -16.876 6.737 10.122 1.00 98.19 108 THR A O 1
ATOM 858 N N . PRO A 1 109 ? -16.751 5.196 11.752 1.00 97.12 109 PRO A N 1
ATOM 859 C CA . PRO A 1 109 ? -15.419 5.610 12.165 1.00 97.12 109 PRO A CA 1
ATOM 860 C C . PRO A 1 109 ? -14.387 5.299 11.077 1.00 97.12 109 PRO A C 1
ATOM 862 O O . PRO A 1 109 ? -14.369 4.209 10.508 1.00 97.12 109 PRO A O 1
ATOM 865 N N . ILE A 1 110 ? -13.488 6.252 10.826 1.00 96.00 110 ILE A N 1
ATOM 866 C CA . ILE A 1 110 ? -12.278 6.024 10.030 1.00 96.00 110 ILE A CA 1
ATOM 867 C C . ILE A 1 110 ? -11.177 5.590 11.002 1.00 96.00 110 ILE A C 1
ATOM 869 O O . ILE A 1 110 ? -10.845 6.391 11.889 1.00 96.00 110 ILE A O 1
ATOM 873 N N . PRO A 1 111 ? -10.599 4.381 10.860 1.00 96.31 111 PRO A N 1
ATOM 874 C CA . PRO A 1 111 ? -9.469 3.958 11.679 1.00 96.31 111 PRO A CA 1
ATOM 875 C C . PRO A 1 111 ? -8.337 4.992 11.648 1.00 96.31 111 PRO A C 1
ATOM 877 O O . PRO A 1 111 ? -8.023 5.534 10.589 1.00 96.31 111 PRO A O 1
ATOM 880 N N . GLU A 1 112 ? -7.712 5.263 12.796 1.00 97.50 112 GLU A N 1
ATOM 881 C CA . GLU A 1 112 ? -6.681 6.309 12.916 1.00 97.50 112 GLU A CA 1
ATOM 882 C C . GLU A 1 112 ? -5.553 6.186 11.876 1.00 97.50 112 GLU A C 1
ATOM 884 O O . GLU A 1 112 ? -5.289 7.168 11.179 1.00 97.50 112 GLU A O 1
ATOM 889 N N . PRO A 1 113 ? -4.946 4.998 11.662 1.00 98.06 113 PRO A N 1
ATOM 890 C CA . PRO A 1 113 ? -3.848 4.860 10.703 1.00 98.06 113 PRO A CA 1
ATOM 891 C C . PRO A 1 113 ? -4.292 5.168 9.270 1.00 98.06 113 PRO A C 1
ATOM 893 O O . PRO A 1 113 ? -3.543 5.748 8.490 1.00 98.06 113 PRO A O 1
ATOM 896 N N . TRP A 1 114 ? -5.541 4.833 8.936 1.00 97.38 114 TRP A N 1
ATOM 897 C CA . TRP A 1 114 ? -6.119 5.100 7.623 1.00 97.38 114 TRP A CA 1
ATOM 898 C C . TRP A 1 114 ? -6.341 6.596 7.438 1.00 97.38 114 TRP A C 1
ATOM 900 O O . TRP A 1 114 ? -6.039 7.131 6.379 1.00 97.38 114 TRP A O 1
ATOM 910 N N . ARG A 1 115 ? -6.822 7.295 8.473 1.00 97.50 115 ARG A N 1
ATOM 911 C CA . ARG A 1 115 ? -7.007 8.750 8.433 1.00 97.50 115 ARG A CA 1
ATOM 912 C C . ARG A 1 115 ? -5.684 9.477 8.190 1.00 97.50 115 ARG A C 1
ATOM 914 O O . ARG A 1 115 ? -5.644 10.370 7.346 1.00 97.50 115 ARG A O 1
ATOM 921 N N . ILE A 1 116 ? -4.621 9.071 8.888 1.00 98.38 116 ILE A N 1
ATOM 922 C CA . ILE A 1 116 ? -3.268 9.623 8.721 1.00 98.38 116 ILE A CA 1
ATOM 923 C C . ILE A 1 116 ? -2.780 9.406 7.284 1.00 98.38 116 ILE A C 1
ATOM 925 O O . ILE A 1 116 ? -2.391 10.361 6.611 1.00 98.38 116 ILE A O 1
ATOM 929 N N . GLU A 1 117 ? -2.858 8.174 6.778 1.00 98.06 117 GLU A N 1
ATOM 930 C CA . GLU A 1 117 ?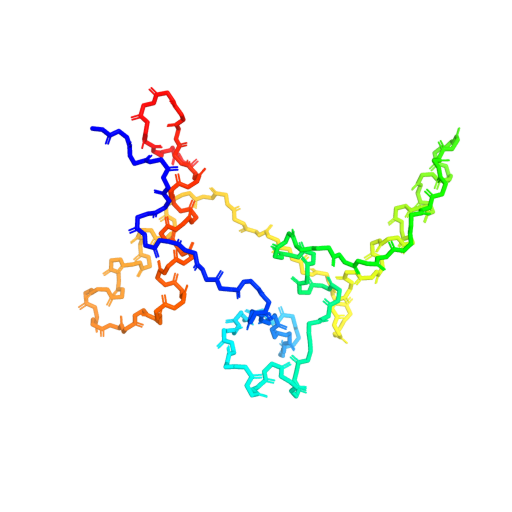 -2.338 7.831 5.451 1.00 98.06 117 GLU A CA 1
ATOM 931 C C . GLU A 1 117 ? -3.182 8.391 4.297 1.00 98.06 117 GLU A C 1
ATOM 933 O O . GLU A 1 117 ? -2.626 8.829 3.291 1.00 98.06 117 GLU A O 1
ATOM 938 N N . ILE A 1 118 ? -4.505 8.491 4.451 1.00 97.38 118 ILE A N 1
ATOM 939 C CA . ILE A 1 118 ? -5.383 9.183 3.494 1.00 97.38 118 ILE A CA 1
ATOM 940 C C . ILE A 1 118 ? -5.037 10.674 3.440 1.00 97.38 118 ILE A C 1
ATOM 942 O O . ILE A 1 118 ? -4.894 11.236 2.354 1.00 97.38 118 ILE A O 1
ATOM 946 N N . ALA A 1 119 ? -4.861 11.325 4.594 1.00 97.25 119 ALA A N 1
ATOM 947 C CA . ALA A 1 119 ? -4.469 12.731 4.635 1.00 97.25 119 ALA A CA 1
ATOM 948 C C . ALA A 1 119 ? -3.085 12.948 4.005 1.00 97.25 119 ALA A C 1
ATOM 950 O O . ALA A 1 119 ? -2.907 13.898 3.242 1.00 97.25 119 ALA A O 1
ATOM 951 N N . ARG A 1 120 ? -2.129 12.044 4.253 1.00 97.25 120 ARG A N 1
ATOM 952 C CA . ARG A 1 120 ? -0.807 12.043 3.610 1.00 97.25 120 ARG A CA 1
ATOM 953 C C . ARG A 1 120 ? -0.888 11.835 2.098 1.00 97.25 120 ARG A C 1
ATOM 955 O O . ARG A 1 120 ? -0.209 12.545 1.358 1.00 97.25 120 ARG A O 1
ATOM 962 N N . TYR A 1 121 ? -1.731 10.918 1.629 1.00 96.56 121 TYR A N 1
ATOM 963 C CA . TYR A 1 121 ? -1.967 10.685 0.203 1.00 96.56 121 TYR A CA 1
ATOM 964 C C . TYR A 1 121 ? -2.499 11.945 -0.487 1.00 96.56 121 TYR A C 1
ATOM 966 O O . TYR A 1 121 ? -1.904 12.415 -1.457 1.00 96.56 121 TYR A O 1
ATOM 974 N N . LEU A 1 122 ? -3.570 12.539 0.051 1.00 96.38 122 LEU A N 1
ATOM 975 C CA . LEU A 1 122 ? -4.150 13.773 -0.484 1.00 96.38 122 LEU A CA 1
ATOM 976 C C . LEU A 1 122 ? -3.123 14.907 -0.462 1.00 96.38 122 LEU A C 1
ATOM 978 O O . LEU A 1 122 ? -2.942 15.595 -1.462 1.00 96.38 122 LEU A O 1
ATOM 982 N N . TRP A 1 123 ? -2.396 15.061 0.645 1.00 95.44 123 TRP A N 1
ATOM 983 C CA . TRP A 1 123 ? -1.352 16.067 0.798 1.00 95.44 123 TRP A CA 1
ATOM 984 C C . TRP A 1 123 ? -0.282 15.998 -0.300 1.00 95.44 123 TRP A C 1
ATOM 986 O O . TRP A 1 123 ? 0.061 17.036 -0.874 1.00 95.44 123 TRP A O 1
ATOM 996 N N . ASN A 1 124 ? 0.204 14.790 -0.600 1.00 94.50 124 ASN A N 1
ATOM 997 C CA . ASN A 1 124 ? 1.250 14.535 -1.593 1.00 94.50 124 ASN A CA 1
ATOM 998 C C . ASN A 1 124 ? 0.753 14.616 -3.044 1.00 94.50 124 ASN A C 1
ATOM 1000 O O . ASN A 1 124 ? 1.564 14.742 -3.956 1.00 94.50 124 ASN A O 1
ATOM 1004 N N . ARG A 1 125 ? -0.562 14.539 -3.273 1.00 94.69 125 ARG A N 1
ATOM 1005 C CA . ARG A 1 125 ? -1.180 14.629 -4.608 1.00 94.69 125 ARG A CA 1
ATOM 1006 C C . ARG A 1 125 ? -1.589 16.045 -5.010 1.00 94.69 125 ARG A C 1
ATOM 1008 O O . ARG A 1 125 ? -2.121 16.225 -6.101 1.00 94.69 125 ARG A O 1
ATOM 1015 N N . ARG A 1 126 ? -1.362 17.041 -4.151 1.00 94.31 126 ARG A N 1
ATOM 1016 C CA . ARG A 1 126 ? -1.643 18.439 -4.493 1.00 94.31 126 ARG A CA 1
ATOM 1017 C C . ARG A 1 126 ? -0.727 18.922 -5.600 1.00 94.31 126 ARG A C 1
ATOM 1019 O O . ARG A 1 126 ? 0.462 18.610 -5.624 1.00 94.31 126 ARG A O 1
ATOM 1026 N N . SER A 1 127 ? -1.286 19.752 -6.464 1.00 93.62 127 SER A N 1
ATOM 1027 C CA . SER A 1 127 ? -0.520 20.505 -7.439 1.00 93.62 127 SER A CA 1
ATOM 1028 C C . SER A 1 127 ? 0.500 21.403 -6.724 1.00 93.62 127 SER A C 1
ATOM 1030 O O . SER A 1 127 ? 0.126 22.167 -5.828 1.00 93.62 127 SER A O 1
ATOM 1032 N N . PRO A 1 128 ? 1.787 21.356 -7.102 1.00 90.94 128 PRO A N 1
ATOM 1033 C CA . PRO A 1 128 ? 2.796 22.230 -6.518 1.00 90.94 128 PRO A CA 1
ATOM 1034 C C . PRO A 1 128 ? 2.629 23.699 -6.938 1.00 90.94 128 PRO A C 1
ATOM 1036 O O . PRO A 1 128 ? 3.214 24.566 -6.294 1.00 90.94 128 PRO A O 1
ATOM 1039 N N . SER A 1 129 ? 1.855 24.001 -7.992 1.00 94.44 129 SER A N 1
ATOM 1040 C CA . SER A 1 129 ? 1.675 25.374 -8.488 1.00 94.44 129 SER A CA 1
ATOM 1041 C C . SER A 1 129 ? 0.582 26.155 -7.761 1.00 94.44 129 SER A C 1
ATOM 1043 O O . SER A 1 129 ? 0.724 27.360 -7.582 1.00 94.44 129 SER A O 1
ATOM 1045 N N . ASP A 1 130 ? -0.504 25.495 -7.355 1.00 94.81 130 ASP A N 1
ATOM 1046 C CA . ASP A 1 130 ? -1.684 26.147 -6.760 1.00 94.81 130 ASP A CA 1
ATOM 1047 C C . ASP A 1 130 ? -2.211 25.457 -5.488 1.00 94.81 130 ASP A C 1
ATOM 1049 O O . ASP A 1 130 ? -3.077 25.999 -4.802 1.00 94.81 130 ASP A O 1
ATOM 1053 N N . GLY A 1 131 ? -1.675 24.286 -5.130 1.00 93.00 131 GLY A N 1
ATOM 1054 C CA . GLY A 1 131 ? -2.097 23.511 -3.966 1.00 93.00 131 GLY A CA 1
ATOM 1055 C C . GLY A 1 131 ? -3.429 22.769 -4.130 1.00 93.00 131 GLY A C 1
ATOM 1056 O O . GLY A 1 131 ? -3.883 22.171 -3.153 1.00 93.00 131 GLY A O 1
ATOM 1057 N N . GLY A 1 132 ? -4.053 22.799 -5.312 1.00 94.88 132 GLY A N 1
ATOM 1058 C CA . GLY A 1 132 ? -5.321 22.132 -5.610 1.00 94.88 132 GLY A CA 1
ATOM 1059 C C . GLY A 1 132 ? -5.176 20.665 -6.029 1.00 94.88 132 GLY A C 1
ATOM 1060 O O . GLY A 1 132 ? -4.078 20.107 -6.047 1.00 94.88 132 GLY A O 1
ATOM 1061 N N . TRP A 1 133 ? -6.301 20.042 -6.398 1.00 96.38 133 TRP A N 1
ATOM 1062 C CA . TRP A 1 133 ? -6.373 18.693 -6.975 1.00 96.38 133 TRP A CA 1
ATOM 1063 C C . TRP A 1 133 ? -7.188 18.723 -8.271 1.00 96.38 133 TRP A C 1
ATOM 1065 O O . TRP A 1 133 ? -8.218 19.393 -8.334 1.00 96.38 133 TRP A O 1
ATOM 1075 N N . GLY A 1 134 ? -6.717 18.007 -9.294 1.00 93.31 134 GLY A N 1
ATOM 1076 C CA . GLY A 1 134 ? -7.439 17.803 -10.553 1.00 93.31 134 GLY A CA 1
ATOM 1077 C C . GLY A 1 134 ? -8.350 16.574 -10.520 1.00 93.31 134 GLY A C 1
ATOM 1078 O O . GLY A 1 134 ? -8.632 16.034 -9.450 1.00 93.31 134 GLY A O 1
ATOM 1079 N N . MET A 1 135 ? -8.789 16.145 -11.707 1.00 87.88 135 MET A N 1
ATOM 1080 C CA . MET A 1 135 ? -9.470 14.857 -11.911 1.00 87.88 135 MET A CA 1
ATOM 1081 C C . MET A 1 135 ? -8.513 13.680 -11.727 1.00 87.88 135 MET A C 1
ATOM 1083 O O . MET A 1 135 ? -7.390 13.768 -12.273 1.00 87.88 135 MET A O 1
#

Organism: NCBI:txid253288

Secondary structure (DSSP, 8-state):
---SS-TT----GGGEEEEEETTTEEEEEEPPHHHHHHS---HHHHHHTT----PPPPPPPSSHHHHHHHHHHHHGGGB-TTS-B-------TTHHHHHHHHHHHTTPPPPHHHHHHHHHHHHHTS-TTTS----

InterPro domains:
  IPR018333 Squalene cyclase [PTHR11764] (60-135)

Radius of gyration: 18.28 Å; chains: 1; bounding box: 47×46×44 Å

Foldseek 3Di:
DQDPAQPLHADDLQQWDWDQDDQGDTDIDRHDPVVCVVPGDALLSCVVSVHDSPDDDDDDAPDPVSVVVNCCVVQVSQQDPNGHHDDDPDDDPPPVVVVVVVCVVVVPDDPPNNVRVVSRVLQVQADPVPRHHDD

Sequence (135 aa):
MALNEPPLGTTDLKLWRLRVSDGGRHVWHYLSEQEASTWPQSIEDKYWLGLDVKLPKLAPARNASDAARIGLEFYKHLQSNDGHFAGEYGGPMFLLPGLIIGMYATKTPIPEPWRIEIARYLWNRRSPSDGGWGM

pLDDT: mean 95.49, std 6.67, range [45.69, 98.56]